Protein AF-A0A952S4X6-F1 (afdb_monomer_lite)

Structure (mmCIF, N/CA/C/O backbone):
data_AF-A0A952S4X6-F1
#
_entry.id   AF-A0A952S4X6-F1
#
loop_
_atom_site.group_PDB
_atom_site.id
_atom_site.type_symbol
_atom_site.label_atom_id
_atom_site.label_alt_id
_atom_site.label_comp_id
_atom_site.label_asym_id
_atom_site.label_entity_id
_atom_site.label_seq_id
_atom_site.pdbx_PDB_ins_code
_atom_site.Cartn_x
_atom_site.Cartn_y
_atom_site.Cartn_z
_atom_site.occupancy
_atom_site.B_iso_or_equiv
_atom_site.auth_seq_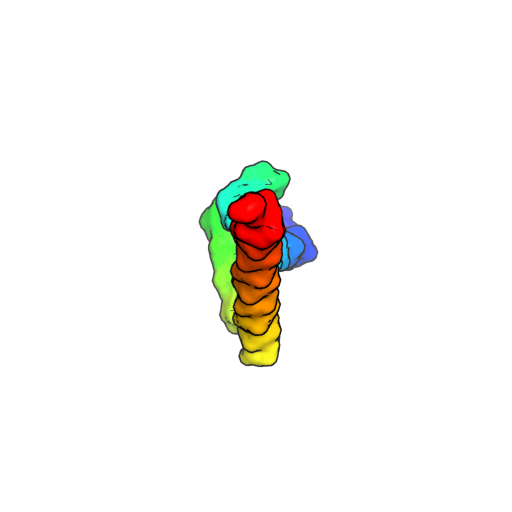id
_atom_site.auth_comp_id
_atom_site.auth_asym_id
_atom_site.auth_atom_id
_atom_site.pdbx_PDB_model_num
ATOM 1 N N . MET A 1 1 ? -22.585 13.012 9.494 1.0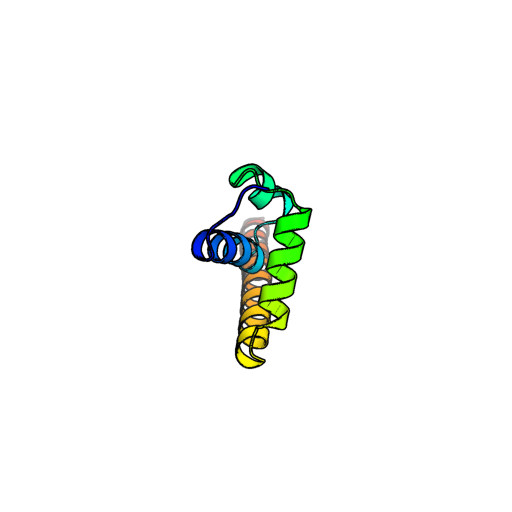0 56.03 1 MET A N 1
ATOM 2 C CA . MET A 1 1 ? -21.339 12.242 9.273 1.00 56.03 1 MET A CA 1
ATOM 3 C C . MET A 1 1 ? -21.730 10.890 8.692 1.00 56.03 1 MET A C 1
ATOM 5 O O . MET A 1 1 ? -22.440 10.157 9.369 1.00 56.03 1 MET A O 1
ATOM 9 N N . LYS A 1 2 ? -21.381 10.591 7.431 1.00 67.62 2 LYS A N 1
ATOM 10 C CA . LYS A 1 2 ? -21.663 9.267 6.847 1.00 67.62 2 LYS A CA 1
ATOM 11 C C . LYS A 1 2 ? -20.881 8.220 7.646 1.00 67.62 2 LYS A C 1
ATOM 13 O O . LYS A 1 2 ? -19.670 8.365 7.806 1.00 67.62 2 LYS A O 1
ATOM 18 N N . LYS A 1 3 ? -21.576 7.224 8.197 1.00 78.31 3 LYS A N 1
ATOM 19 C CA . LYS A 1 3 ? -20.939 6.075 8.842 1.00 78.31 3 LYS A CA 1
ATOM 20 C C . LYS A 1 3 ? -20.662 5.046 7.754 1.00 78.31 3 LYS A C 1
ATOM 22 O O . LYS A 1 3 ? -21.597 4.572 7.123 1.00 78.31 3 LYS A O 1
ATOM 27 N N . TYR A 1 4 ? -19.387 4.761 7.532 1.00 87.81 4 TYR A N 1
ATOM 28 C CA . TYR A 1 4 ? -18.960 3.615 6.739 1.00 87.81 4 TYR A CA 1
ATOM 29 C C . TYR A 1 4 ? -18.812 2.421 7.675 1.00 87.81 4 TYR A C 1
ATOM 31 O O . TYR A 1 4 ? -18.334 2.598 8.804 1.00 87.81 4 TYR A O 1
ATOM 39 N N . ASP A 1 5 ? -19.223 1.242 7.223 1.00 92.38 5 ASP A N 1
ATOM 40 C CA . ASP A 1 5 ? -18.960 0.003 7.944 1.00 92.38 5 ASP A CA 1
ATOM 41 C C . ASP A 1 5 ? -17.455 -0.336 7.936 1.00 92.38 5 ASP A C 1
ATOM 43 O O . ASP A 1 5 ? -16.639 0.284 7.243 1.00 92.38 5 ASP A O 1
ATOM 47 N N . GLU A 1 6 ? -17.065 -1.279 8.789 1.00 91.06 6 GLU A N 1
ATOM 48 C CA . GLU A 1 6 ? -15.659 -1.659 8.951 1.00 91.06 6 GLU A CA 1
ATOM 49 C C . GLU A 1 6 ? -15.102 -2.426 7.747 1.00 91.06 6 GLU A C 1
ATOM 51 O O . GLU A 1 6 ? -13.904 -2.338 7.469 1.00 91.06 6 GLU A O 1
ATOM 56 N N . GLU A 1 7 ? -15.947 -3.151 7.015 1.00 91.88 7 GLU A N 1
ATOM 57 C CA . GLU A 1 7 ? -15.534 -3.906 5.833 1.00 91.88 7 GLU A CA 1
ATOM 58 C C . GLU A 1 7 ? -15.146 -2.957 4.696 1.00 91.88 7 GLU A C 1
ATOM 60 O O . GLU A 1 7 ? -14.043 -3.052 4.155 1.00 91.88 7 GLU A O 1
ATOM 65 N N . PHE A 1 8 ? -15.972 -1.945 4.447 1.00 95.12 8 PHE A N 1
ATOM 66 C CA . PHE A 1 8 ? -15.728 -0.877 3.494 1.00 95.12 8 PHE A CA 1
ATOM 67 C C . PHE A 1 8 ? -14.430 -0.124 3.801 1.00 95.12 8 PHE A C 1
ATOM 69 O O . PHE A 1 8 ? -13.594 0.087 2.918 1.00 95.12 8 PHE A O 1
ATOM 76 N N . LYS A 1 9 ? -14.209 0.260 5.067 1.00 94.44 9 LYS A N 1
ATOM 77 C CA . LYS A 1 9 ? -12.955 0.923 5.472 1.00 94.44 9 LYS A CA 1
ATOM 78 C C . LYS A 1 9 ? -11.751 0.021 5.225 1.00 94.44 9 LYS A C 1
ATOM 80 O O . LYS A 1 9 ? -10.715 0.492 4.749 1.00 94.44 9 LYS A O 1
ATOM 85 N N . ARG A 1 10 ? -11.873 -1.270 5.549 1.00 93.88 10 ARG A N 1
ATOM 86 C CA . ARG A 1 10 ? -10.803 -2.254 5.366 1.00 93.88 10 ARG A CA 1
ATOM 87 C C . ARG A 1 10 ? -10.467 -2.430 3.891 1.00 93.88 10 ARG A C 1
ATOM 89 O O . ARG A 1 10 ? -9.284 -2.452 3.555 1.00 93.88 10 ARG A O 1
ATOM 96 N N . GLU A 1 11 ? -11.466 -2.513 3.021 1.00 95.56 11 GLU A N 1
ATOM 97 C CA . GLU A 1 11 ? -11.261 -2.636 1.579 1.00 95.56 11 GLU A CA 1
ATOM 98 C C . GLU A 1 11 ? -10.607 -1.379 0.989 1.00 95.56 11 GLU A C 1
ATOM 100 O O . GLU A 1 11 ? -9.607 -1.478 0.272 1.00 95.56 11 GLU A O 1
ATOM 105 N N . ALA A 1 12 ? -11.090 -0.191 1.365 1.00 96.88 12 ALA A N 1
ATOM 106 C CA . ALA A 1 12 ? -10.511 1.079 0.933 1.00 96.88 12 ALA A CA 1
ATOM 107 C C . ALA A 1 12 ? -9.026 1.194 1.321 1.00 96.88 12 ALA A C 1
ATOM 109 O O . ALA A 1 12 ? -8.180 1.568 0.506 1.00 96.88 12 ALA A O 1
ATOM 110 N N . VAL A 1 13 ? -8.676 0.824 2.557 1.00 96.06 13 VAL A N 1
ATOM 111 C CA . VAL A 1 13 ? -7.281 0.833 3.023 1.00 96.06 13 VAL A CA 1
ATOM 112 C C . VAL A 1 13 ? -6.448 -0.256 2.343 1.00 96.06 13 VAL A C 1
ATOM 114 O O . VAL A 1 13 ? -5.291 -0.005 1.999 1.00 96.06 13 VAL A O 1
ATOM 117 N N . ARG A 1 14 ? -7.016 -1.445 2.103 1.00 94.56 14 ARG A N 1
ATOM 118 C CA . ARG A 1 14 ? -6.342 -2.543 1.397 1.00 94.56 14 ARG A CA 1
ATOM 119 C C . ARG A 1 14 ? -5.902 -2.115 -0.001 1.00 94.56 14 ARG A C 1
ATOM 121 O O . ARG A 1 14 ? -4.726 -2.263 -0.321 1.00 94.56 14 ARG A O 1
ATOM 128 N N . LYS A 1 15 ? -6.806 -1.514 -0.777 1.00 95.50 15 LYS A N 1
ATOM 129 C CA . LYS A 1 15 ? -6.533 -0.939 -2.105 1.00 95.50 15 LYS A CA 1
ATOM 130 C C . LYS A 1 15 ? -5.329 0.012 -2.088 1.00 95.50 15 LYS A C 1
ATOM 132 O O . LYS A 1 15 ? -4.427 -0.082 -2.923 1.00 95.50 15 LYS A O 1
ATOM 137 N N . ILE A 1 16 ? -5.261 0.878 -1.074 1.00 95.94 16 ILE A N 1
ATOM 138 C CA . ILE A 1 16 ? -4.155 1.830 -0.899 1.00 95.94 16 ILE A CA 1
ATOM 139 C C . ILE A 1 16 ? -2.835 1.118 -0.555 1.00 95.94 16 ILE A C 1
ATOM 141 O O . ILE A 1 16 ? -1.777 1.481 -1.068 1.00 95.94 16 ILE A O 1
ATOM 145 N N . ILE A 1 17 ? -2.864 0.107 0.316 1.00 93.19 17 ILE A N 1
ATOM 146 C CA . ILE A 1 17 ? -1.674 -0.673 0.704 1.00 93.19 17 ILE A CA 1
ATOM 147 C C . ILE A 1 17 ? -1.146 -1.519 -0.470 1.00 93.19 17 ILE A C 1
ATOM 149 O O . ILE A 1 17 ? 0.068 -1.686 -0.637 1.00 93.19 17 ILE A O 1
ATOM 153 N N . GLU A 1 18 ? -2.046 -2.028 -1.310 1.00 90.62 18 GLU A N 1
ATOM 154 C CA . GLU A 1 18 ? -1.719 -2.814 -2.504 1.00 90.62 18 GLU A CA 1
ATOM 155 C C . GLU A 1 18 ? -1.156 -1.962 -3.654 1.00 90.62 18 GLU A C 1
ATOM 157 O O . GLU A 1 18 ? -0.541 -2.513 -4.566 1.00 90.62 18 GLU A O 1
ATOM 162 N N . GLY A 1 19 ? -1.236 -0.631 -3.560 1.00 90.12 19 GLY A N 1
ATOM 163 C CA . GLY A 1 19 ? -0.501 0.293 -4.427 1.00 90.12 19 GLY A CA 1
ATOM 164 C C . GLY A 1 19 ? -1.351 1.342 -5.139 1.00 90.12 19 GLY A C 1
ATOM 165 O O . GLY A 1 19 ? -0.786 2.174 -5.846 1.00 90.12 19 GLY A O 1
ATOM 166 N N . GLN A 1 20 ? -2.676 1.356 -4.959 1.00 95.00 20 GLN A N 1
ATOM 167 C CA . GLN A 1 20 ? -3.496 2.443 -5.495 1.00 95.00 20 GLN A CA 1
ATOM 168 C C . GLN A 1 20 ? -3.233 3.751 -4.734 1.00 95.00 20 GLN A C 1
ATOM 170 O O . GLN A 1 20 ? -3.021 3.773 -3.520 1.00 95.00 20 GLN A O 1
ATOM 175 N N . THR A 1 21 ? -3.259 4.877 -5.449 1.00 96.50 21 THR A N 1
ATOM 176 C CA . THR A 1 21 ? -3.088 6.191 -4.817 1.00 96.50 21 THR A CA 1
ATOM 177 C C . THR A 1 21 ? -4.336 6.567 -4.022 1.00 96.50 21 THR A C 1
ATOM 179 O O . THR A 1 21 ? -5.458 6.259 -4.426 1.00 96.50 21 THR A O 1
ATOM 182 N N . VAL A 1 22 ? -4.158 7.293 -2.913 1.00 97.00 22 VAL A N 1
ATOM 183 C CA . VAL A 1 22 ? -5.282 7.781 -2.091 1.00 97.00 22 VAL A CA 1
ATOM 184 C C . VAL A 1 22 ? -6.258 8.609 -2.930 1.00 97.00 22 VAL A C 1
ATOM 186 O O . VAL A 1 22 ? -7.466 8.430 -2.819 1.00 97.00 22 VAL A O 1
ATOM 189 N N . ARG A 1 23 ? -5.738 9.432 -3.847 1.00 97.75 23 ARG A N 1
ATOM 190 C CA . ARG A 1 23 ? -6.528 10.208 -4.810 1.00 97.75 23 ARG A CA 1
ATOM 191 C C . ARG A 1 23 ? -7.386 9.338 -5.730 1.00 97.75 23 ARG A C 1
ATOM 193 O O . ARG A 1 23 ? -8.535 9.681 -5.991 1.00 97.75 23 ARG A O 1
ATOM 200 N N . SER A 1 24 ? -6.841 8.229 -6.235 1.00 97.69 24 SER A N 1
ATOM 201 C CA . SER A 1 24 ? -7.595 7.290 -7.076 1.00 97.69 24 SER A CA 1
ATOM 202 C C . SER A 1 24 ? -8.736 6.656 -6.290 1.00 97.69 24 SER A C 1
ATOM 204 O O . SER A 1 24 ? -9.877 6.687 -6.736 1.00 97.69 24 SER A O 1
ATOM 206 N N . VAL A 1 25 ? -8.437 6.147 -5.093 1.00 97.69 25 VAL A N 1
ATOM 207 C CA . VAL A 1 25 ? -9.422 5.481 -4.228 1.00 97.69 25 VAL A CA 1
ATOM 208 C C . VAL A 1 25 ? -10.498 6.462 -3.747 1.00 97.69 25 VAL A C 1
ATOM 210 O O . VAL A 1 25 ? -11.672 6.116 -3.701 1.00 97.69 25 VAL A O 1
ATOM 213 N N . SER A 1 26 ? -10.124 7.711 -3.460 1.00 97.06 26 SER A N 1
ATOM 214 C CA . SER A 1 26 ? -11.049 8.804 -3.129 1.00 97.06 26 SER A CA 1
ATOM 215 C C . SER A 1 26 ? -12.078 9.041 -4.234 1.00 97.06 26 SER A C 1
ATOM 217 O O . SER A 1 26 ? -13.280 9.075 -3.969 1.00 97.06 26 SER A O 1
ATOM 219 N N . ARG A 1 27 ? -11.617 9.132 -5.488 1.00 97.25 27 ARG A N 1
ATOM 220 C CA . ARG A 1 27 ? -12.490 9.302 -6.659 1.00 97.25 27 ARG A CA 1
ATOM 221 C C . ARG A 1 27 ? -13.375 8.084 -6.909 1.00 97.25 27 ARG A C 1
ATOM 223 O O . ARG A 1 27 ? -14.540 8.262 -7.236 1.00 97.25 27 ARG A O 1
ATOM 230 N N . GLU A 1 28 ? -12.823 6.881 -6.761 1.00 95.88 28 GLU A N 1
ATOM 231 C CA . GLU A 1 28 ? -13.535 5.613 -6.971 1.00 95.88 28 GLU A CA 1
ATOM 232 C C . GLU A 1 28 ? -14.660 5.416 -5.945 1.00 95.88 28 GLU A C 1
ATOM 234 O O . GLU A 1 28 ? -15.774 5.057 -6.311 1.00 95.88 28 GLU A O 1
ATOM 239 N N . LEU A 1 29 ? -14.384 5.685 -4.666 1.00 94.44 29 LEU A N 1
ATOM 240 C CA . LEU A 1 29 ? -15.297 5.382 -3.560 1.00 94.44 29 LEU A CA 1
ATOM 241 C C . LEU A 1 29 ? -16.133 6.585 -3.089 1.00 94.44 29 LEU A C 1
ATOM 243 O O . LEU A 1 29 ? -16.997 6.433 -2.226 1.00 94.44 29 LEU A O 1
ATOM 247 N N . GLY A 1 30 ? -15.868 7.792 -3.599 1.00 94.69 30 GLY A N 1
ATOM 248 C CA . GLY A 1 30 ? -16.533 9.022 -3.153 1.00 94.69 30 GLY A CA 1
ATOM 249 C C . GLY A 1 30 ? -16.219 9.398 -1.697 1.00 94.69 30 GLY A C 1
ATOM 250 O O . GLY A 1 30 ? -17.033 10.037 -1.024 1.00 94.69 30 GLY A O 1
ATOM 251 N N . VAL A 1 31 ? -15.052 8.985 -1.197 1.00 95.38 31 VAL A N 1
ATOM 252 C CA . VAL A 1 31 ? -14.581 9.226 0.176 1.00 95.38 31 VAL A CA 1
ATOM 253 C C . VAL A 1 31 ? -13.492 10.287 0.153 1.00 95.38 31 VAL A C 1
ATOM 255 O O . VAL A 1 31 ? -12.587 10.226 -0.669 1.00 95.38 31 VAL A O 1
ATOM 258 N N . SER A 1 32 ? -13.526 11.236 1.089 1.00 96.00 32 SER A N 1
ATOM 259 C CA . SER A 1 32 ? -12.468 12.249 1.180 1.00 96.00 32 SER A CA 1
ATOM 260 C C . SER A 1 32 ? -11.080 11.631 1.419 1.00 96.00 32 SER A C 1
ATOM 262 O O . SER A 1 32 ? -10.923 10.704 2.217 1.00 96.00 32 SER A O 1
ATOM 264 N N . GLU A 1 33 ? -10.048 12.200 0.790 1.00 97.38 33 GLU A N 1
ATOM 265 C CA . GLU A 1 33 ? -8.658 11.748 0.969 1.00 97.38 33 GLU A CA 1
ATOM 266 C C . GLU A 1 33 ? -8.226 11.796 2.443 1.00 97.38 33 GLU A C 1
ATOM 268 O O . GLU A 1 33 ? -7.584 10.867 2.931 1.00 97.38 33 GLU A O 1
ATOM 273 N N . ASN A 1 34 ? -8.663 12.816 3.192 1.00 97.06 34 ASN A N 1
ATOM 274 C CA . ASN A 1 34 ? -8.384 12.947 4.625 1.00 97.06 34 ASN A CA 1
ATOM 275 C C . ASN A 1 34 ? -8.899 11.750 5.441 1.00 97.06 34 ASN A C 1
ATOM 277 O O . ASN A 1 34 ? -8.193 11.252 6.318 1.00 97.06 34 ASN A O 1
ATOM 281 N N . GLN A 1 35 ? -10.106 11.255 5.147 1.00 95.88 35 GLN A N 1
ATOM 282 C CA . GLN A 1 35 ? -10.658 10.077 5.825 1.00 95.88 35 GLN A CA 1
ATOM 283 C C . GLN A 1 35 ? -9.882 8.808 5.470 1.00 95.88 35 GLN A C 1
ATOM 285 O O . GLN A 1 35 ? -9.575 8.015 6.357 1.00 95.88 35 GLN A O 1
ATOM 290 N N . LEU A 1 36 ? -9.505 8.643 4.201 1.00 97.25 36 LEU A N 1
ATOM 291 C CA . LEU A 1 36 ? -8.694 7.510 3.755 1.00 97.25 36 LEU A CA 1
ATOM 292 C C . LEU A 1 36 ? -7.310 7.503 4.419 1.00 97.25 36 LEU A C 1
ATOM 294 O O . LEU A 1 36 ? -6.840 6.452 4.858 1.00 97.25 36 LEU A O 1
ATOM 298 N N . HIS A 1 37 ? -6.673 8.671 4.551 1.00 97.19 37 HIS A N 1
ATOM 299 C CA . HIS A 1 37 ? -5.419 8.816 5.288 1.00 97.19 37 HIS A CA 1
ATOM 300 C C . HIS A 1 37 ? -5.576 8.446 6.765 1.00 97.19 37 HIS A C 1
ATOM 302 O O . HIS A 1 37 ? -4.738 7.713 7.295 1.00 97.19 37 HIS A O 1
ATOM 308 N N . ALA A 1 38 ? -6.655 8.896 7.414 1.00 96.75 38 ALA A N 1
ATOM 309 C CA . ALA A 1 38 ? -6.941 8.555 8.804 1.00 96.75 38 ALA A CA 1
ATOM 310 C C . ALA A 1 38 ? -7.132 7.040 8.991 1.00 96.75 38 ALA A C 1
ATOM 312 O O . ALA A 1 38 ? -6.487 6.445 9.852 1.00 96.75 38 ALA A O 1
ATOM 313 N N . TRP A 1 39 ? -7.939 6.388 8.148 1.00 96.44 39 TRP A N 1
ATOM 314 C CA . TRP A 1 39 ? -8.162 4.939 8.232 1.00 96.44 39 TRP A CA 1
ATOM 315 C C . TRP A 1 39 ? -6.892 4.140 7.959 1.00 96.44 39 TRP A C 1
ATOM 317 O O . TRP A 1 39 ? -6.603 3.173 8.664 1.00 96.44 39 TRP A O 1
ATOM 327 N N . LYS A 1 40 ? -6.091 4.565 6.974 1.00 95.44 40 LYS A N 1
ATOM 328 C CA . LYS A 1 40 ? -4.794 3.947 6.690 1.00 95.44 40 LYS A CA 1
ATOM 329 C C . LYS A 1 40 ? -3.869 4.035 7.901 1.00 95.44 40 LYS A C 1
ATOM 331 O O . LYS A 1 40 ? -3.253 3.034 8.255 1.00 95.44 40 L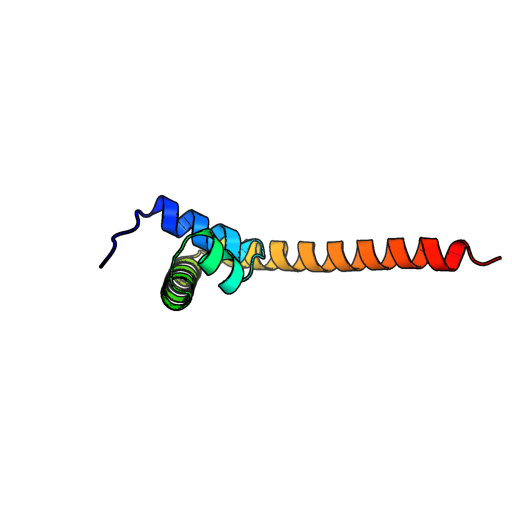YS A O 1
AT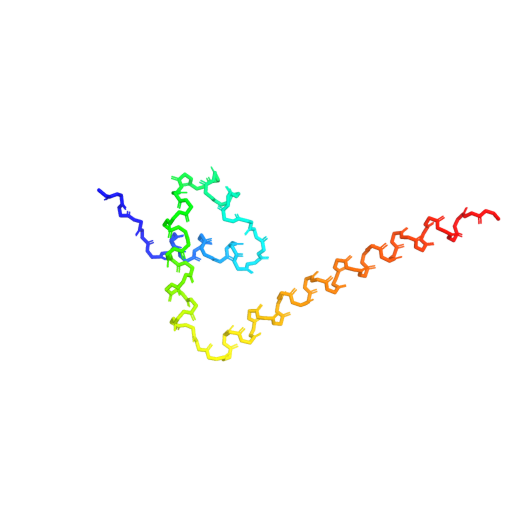OM 336 N N . LYS A 1 41 ? -3.779 5.210 8.531 1.00 95.25 41 LYS A N 1
ATOM 337 C CA . LYS A 1 41 ? -2.956 5.420 9.727 1.00 95.25 41 LYS A CA 1
ATOM 338 C C . LYS A 1 41 ? -3.389 4.483 10.857 1.00 95.25 41 LYS A C 1
ATOM 340 O O . LYS A 1 41 ? -2.564 3.708 11.328 1.00 95.25 41 LYS A O 1
ATOM 345 N N . MET A 1 42 ? -4.683 4.460 11.182 1.00 93.94 42 MET A N 1
ATOM 346 C CA . MET A 1 42 ? -5.229 3.585 12.227 1.00 93.94 42 MET A CA 1
ATOM 347 C C . MET A 1 42 ? -4.949 2.099 11.953 1.00 93.94 42 MET A C 1
ATOM 349 O O . MET A 1 42 ? -4.580 1.361 12.862 1.00 93.94 42 MET A O 1
ATOM 353 N N . ARG A 1 43 ? -5.068 1.642 10.697 1.00 93.50 43 ARG A N 1
ATOM 354 C CA . ARG A 1 43 ? -4.783 0.244 10.328 1.00 93.50 43 ARG A CA 1
ATOM 355 C C . ARG A 1 43 ? -3.308 -0.122 10.483 1.00 93.50 43 ARG A C 1
ATOM 357 O O . ARG A 1 43 ? -3.017 -1.258 10.852 1.00 93.50 43 ARG A O 1
ATOM 364 N N . LEU A 1 44 ? -2.401 0.796 10.149 1.00 90.56 44 LEU A N 1
ATOM 365 C CA . LEU A 1 44 ? -0.957 0.578 10.270 1.00 90.56 44 LEU A CA 1
ATOM 366 C C . LEU A 1 44 ? -0.494 0.616 11.730 1.00 90.56 44 LEU A C 1
ATOM 368 O O . LEU A 1 44 ? 0.394 -0.148 12.098 1.00 90.56 44 LEU A O 1
ATOM 372 N N . GLU A 1 45 ? -1.104 1.464 12.558 1.00 92.81 45 GLU A N 1
ATOM 373 C CA . GLU A 1 45 ? -0.847 1.512 14.003 1.00 92.81 45 GLU A CA 1
ATOM 374 C C . GLU A 1 45 ? -1.354 0.248 14.707 1.00 92.81 45 GLU A C 1
ATOM 376 O O . GLU A 1 45 ? -0.662 -0.293 15.562 1.00 92.81 45 GLU A O 1
ATOM 381 N N . ALA A 1 46 ? -2.513 -0.269 14.293 1.00 92.19 46 ALA A N 1
ATOM 382 C CA . ALA A 1 46 ? -3.070 -1.524 14.798 1.00 92.19 46 ALA A CA 1
ATOM 383 C C . ALA A 1 46 ? -2.413 -2.787 14.204 1.00 92.19 46 ALA A C 1
ATOM 385 O O . ALA A 1 46 ? -2.792 -3.898 14.574 1.00 92.19 46 ALA A O 1
ATOM 386 N N . ALA A 1 47 ? -1.481 -2.648 13.253 1.00 90.88 47 ALA A N 1
ATOM 387 C CA . ALA A 1 47 ? -0.846 -3.790 12.607 1.00 90.88 47 ALA A CA 1
ATOM 388 C C . ALA A 1 47 ? 0.223 -4.428 13.502 1.00 90.88 47 ALA A C 1
ATOM 390 O O . ALA A 1 47 ? 1.024 -3.728 14.128 1.00 90.88 47 ALA A O 1
ATOM 391 N N . THR A 1 48 ? 0.287 -5.760 13.492 1.00 94.12 48 THR A N 1
ATOM 392 C CA . THR A 1 48 ? 1.401 -6.485 14.125 1.00 94.12 48 THR A CA 1
ATOM 393 C C . THR A 1 48 ? 2.702 -6.251 13.354 1.00 94.12 48 THR A C 1
ATOM 395 O O . THR A 1 48 ? 2.682 -5.861 12.183 1.00 94.12 48 THR A O 1
ATOM 398 N N . ASP A 1 49 ? 3.852 -6.506 13.974 1.00 92.69 49 ASP A N 1
ATOM 399 C CA . ASP A 1 49 ? 5.138 -6.312 13.294 1.00 92.69 49 ASP A CA 1
ATOM 400 C C . ASP A 1 49 ? 5.293 -7.244 12.084 1.00 92.69 49 ASP A C 1
ATOM 402 O O . ASP A 1 49 ? 5.687 -6.789 11.011 1.00 92.69 49 ASP A O 1
ATOM 406 N N . SER A 1 50 ? 4.820 -8.491 12.183 1.00 93.44 50 SER A N 1
ATOM 407 C CA . SER A 1 50 ? 4.771 -9.417 11.043 1.00 93.44 50 SER A CA 1
ATOM 408 C C . SER A 1 50 ? 3.902 -8.897 9.891 1.00 93.44 50 SER A C 1
ATOM 410 O O . SER A 1 50 ? 4.249 -9.066 8.723 1.00 93.44 50 SER A O 1
ATOM 412 N N . GLU A 1 51 ? 2.777 -8.236 10.185 1.00 91.00 51 GLU A N 1
ATOM 413 C CA . GLU A 1 51 ? 1.945 -7.605 9.153 1.00 91.00 51 GLU A CA 1
ATOM 414 C C . GLU A 1 51 ? 2.644 -6.409 8.500 1.00 91.00 51 GLU A C 1
ATOM 416 O O . GLU A 1 51 ? 2.555 -6.237 7.282 1.00 91.00 51 GLU A O 1
ATOM 421 N N . LYS A 1 52 ? 3.345 -5.581 9.283 1.00 90.75 52 LYS A N 1
ATOM 422 C CA . LYS A 1 52 ? 4.117 -4.447 8.753 1.00 90.75 52 LYS A CA 1
ATOM 423 C C . LYS A 1 52 ? 5.221 -4.933 7.824 1.00 90.75 52 LYS A C 1
ATOM 425 O O . LYS A 1 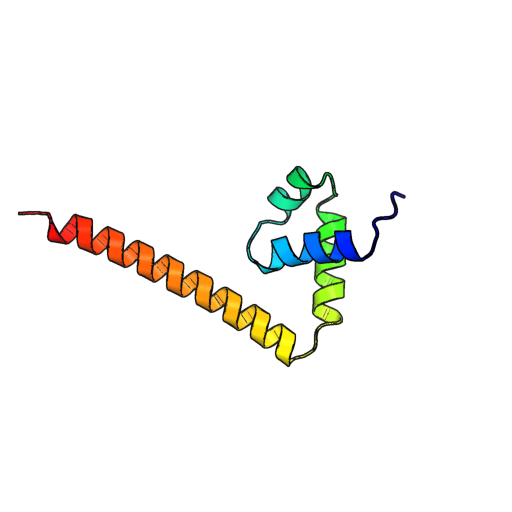52 ? 5.397 -4.360 6.748 1.00 90.75 52 LYS A O 1
ATOM 430 N N . ASP A 1 53 ? 5.920 -5.995 8.203 1.00 93.06 53 ASP A N 1
ATOM 431 C CA . ASP A 1 53 ? 6.952 -6.599 7.367 1.00 93.06 53 ASP A CA 1
ATOM 432 C C . ASP A 1 53 ? 6.348 -7.190 6.096 1.00 93.06 53 ASP A C 1
ATOM 434 O O . ASP A 1 53 ? 6.820 -6.891 5.002 1.00 93.06 53 ASP A O 1
ATOM 438 N N . LEU A 1 54 ? 5.217 -7.896 6.190 1.00 93.12 54 LEU A N 1
ATOM 439 C CA . LEU A 1 54 ? 4.500 -8.380 5.010 1.00 93.12 54 LEU A CA 1
ATOM 440 C C . LEU A 1 54 ? 4.105 -7.240 4.054 1.00 93.12 54 LEU A C 1
ATOM 442 O O . LEU A 1 54 ? 4.210 -7.390 2.836 1.00 93.12 54 LEU A O 1
ATOM 446 N N . ILE A 1 55 ? 3.654 -6.097 4.580 1.00 90.81 55 ILE A N 1
ATOM 447 C CA . ILE A 1 55 ? 3.325 -4.912 3.775 1.00 90.81 55 ILE A CA 1
ATOM 448 C C . ILE A 1 55 ? 4.572 -4.371 3.063 1.00 90.81 55 ILE A C 1
ATOM 450 O O . ILE A 1 55 ? 4.497 -4.066 1.869 1.00 90.81 55 ILE A O 1
ATOM 454 N N . LYS A 1 56 ? 5.710 -4.273 3.763 1.00 92.50 56 LYS A N 1
ATOM 455 C CA . LYS A 1 56 ? 6.987 -3.828 3.183 1.00 92.50 56 LYS A CA 1
ATOM 456 C C . LYS A 1 56 ? 7.466 -4.781 2.088 1.00 92.50 56 LYS A C 1
ATOM 458 O O . LYS A 1 56 ? 7.688 -4.330 0.969 1.00 92.50 56 LYS A O 1
ATOM 463 N N . LEU A 1 57 ? 7.514 -6.085 2.367 1.00 94.81 57 LEU A N 1
ATOM 464 C CA . LEU A 1 57 ? 7.946 -7.104 1.406 1.00 94.81 57 LEU A CA 1
ATOM 465 C C . LEU A 1 57 ? 7.058 -7.108 0.157 1.00 94.81 57 LEU A C 1
ATOM 467 O O . LEU A 1 57 ? 7.548 -7.188 -0.966 1.00 94.81 57 LEU A O 1
ATOM 471 N N . LYS A 1 58 ? 5.735 -6.971 0.320 1.00 91.94 58 LYS A N 1
ATOM 472 C CA . LYS A 1 58 ? 4.816 -6.862 -0.824 1.00 91.94 58 LYS A CA 1
ATOM 473 C C . LYS A 1 58 ? 5.075 -5.617 -1.666 1.00 91.94 58 LYS A C 1
ATOM 475 O O . LYS A 1 58 ? 4.842 -5.664 -2.871 1.00 91.94 58 LYS A O 1
ATOM 480 N N . LYS A 1 59 ? 5.489 -4.506 -1.054 1.00 92.62 59 LYS A N 1
ATOM 481 C CA . LYS A 1 59 ? 5.841 -3.281 -1.777 1.00 92.62 59 LYS A CA 1
ATOM 482 C C . LYS A 1 59 ? 7.127 -3.485 -2.581 1.00 92.62 59 LYS A C 1
ATOM 484 O O . LYS A 1 59 ? 7.100 -3.265 -3.786 1.00 92.62 59 LYS A O 1
ATOM 489 N N . GLU A 1 60 ? 8.179 -3.979 -1.941 1.00 95.19 60 GLU A N 1
ATOM 490 C CA . GLU A 1 60 ? 9.468 -4.257 -2.584 1.00 95.19 60 GLU A CA 1
ATOM 491 C C . GLU A 1 60 ? 9.314 -5.252 -3.742 1.00 95.19 60 GLU A C 1
ATOM 493 O O . GLU A 1 60 ? 9.783 -5.012 -4.851 1.00 95.19 60 GLU A O 1
ATOM 498 N N . LEU A 1 61 ? 8.525 -6.315 -3.548 1.00 95.56 61 LEU A N 1
ATOM 499 C CA . LEU A 1 61 ? 8.225 -7.278 -4.605 1.00 95.56 61 LEU A CA 1
ATOM 500 C C . LEU A 1 61 ? 7.550 -6.630 -5.825 1.00 95.56 61 LEU A C 1
ATOM 502 O O . LEU A 1 61 ? 7.790 -7.059 -6.953 1.00 95.56 61 LEU A O 1
ATOM 506 N N . ARG A 1 62 ? 6.681 -5.628 -5.630 1.00 93.31 62 ARG A N 1
ATOM 507 C CA . ARG A 1 62 ? 6.057 -4.901 -6.750 1.00 93.31 62 ARG A CA 1
ATOM 508 C C . ARG A 1 62 ? 7.069 -4.028 -7.486 1.00 93.31 62 ARG A C 1
ATOM 510 O O . ARG A 1 62 ? 7.026 -3.994 -8.712 1.00 93.31 62 ARG A O 1
ATOM 517 N N . GLU A 1 63 ? 7.949 -3.351 -6.756 1.00 94.19 63 GLU A N 1
ATOM 518 C CA . GLU A 1 63 ? 8.996 -2.492 -7.323 1.00 94.19 63 GLU A CA 1
ATOM 519 C C . GLU A 1 63 ? 9.975 -3.323 -8.162 1.00 94.19 63 GLU A C 1
ATOM 521 O O . GLU A 1 63 ? 10.111 -3.077 -9.358 1.00 94.19 63 GLU A O 1
ATOM 526 N N . VAL A 1 64 ? 10.508 -4.412 -7.601 1.00 97.31 64 VAL A N 1
ATOM 527 C CA . VAL A 1 64 ? 11.418 -5.329 -8.310 1.00 97.31 64 VAL A CA 1
ATOM 528 C C . VAL A 1 64 ? 10.756 -5.954 -9.540 1.00 97.31 64 VAL A C 1
ATOM 530 O O . VAL A 1 64 ? 11.378 -6.076 -10.596 1.00 97.31 64 VAL A O 1
ATOM 533 N N . LYS A 1 65 ? 9.475 -6.339 -9.451 1.00 96.00 65 LYS A N 1
ATOM 534 C CA . LYS A 1 65 ? 8.737 -6.847 -10.619 1.00 96.00 65 LYS A CA 1
ATOM 535 C C . LYS A 1 65 ? 8.595 -5.789 -11.708 1.00 96.00 65 LYS A C 1
ATOM 537 O O . LYS A 1 65 ? 8.765 -6.116 -12.878 1.00 96.00 65 LYS A O 1
ATOM 542 N N . MET A 1 66 ? 8.296 -4.544 -11.344 1.00 95.25 66 MET A N 1
ATOM 543 C CA . MET A 1 66 ? 8.201 -3.446 -12.306 1.00 95.25 66 MET A CA 1
ATOM 544 C C . MET A 1 66 ? 9.546 -3.203 -13.000 1.00 95.25 66 MET A C 1
ATOM 546 O O . MET A 1 66 ? 9.590 -3.125 -14.225 1.00 95.25 66 MET A O 1
ATOM 550 N N . GLU A 1 67 ? 10.640 -3.139 -12.241 1.00 96.25 67 GLU A N 1
ATOM 551 C CA . GLU A 1 67 ? 11.994 -2.987 -12.786 1.00 96.25 67 GLU A CA 1
ATOM 552 C C . GLU A 1 67 ? 12.349 -4.133 -13.735 1.00 96.25 67 GLU A C 1
ATOM 554 O O . GLU A 1 67 ? 12.813 -3.896 -14.850 1.00 96.25 67 GLU A O 1
ATOM 559 N N . ASN A 1 68 ? 12.055 -5.375 -13.345 1.00 97.62 68 ASN A N 1
ATOM 560 C CA . ASN A 1 68 ? 12.288 -6.546 -14.183 1.00 97.62 68 ASN A CA 1
ATOM 561 C C . ASN A 1 68 ? 11.525 -6.466 -15.516 1.00 97.62 68 ASN A C 1
ATOM 563 O O . ASN A 1 68 ? 12.089 -6.755 -16.571 1.00 97.62 68 ASN A O 1
ATOM 567 N N . GLU A 1 69 ? 10.265 -6.029 -15.490 1.00 96.81 69 GLU A N 1
ATOM 568 C CA . GLU A 1 69 ? 9.462 -5.850 -16.701 1.00 96.81 69 GLU A CA 1
ATOM 569 C C . GLU A 1 69 ? 9.983 -4.713 -17.591 1.00 96.81 69 GLU A C 1
ATOM 571 O O . GLU A 1 69 ? 9.986 -4.842 -18.817 1.00 96.81 69 GLU A O 1
ATOM 576 N N . ILE A 1 70 ? 10.473 -3.617 -17.003 1.00 96.00 70 ILE A N 1
ATOM 577 C CA . ILE A 1 70 ? 11.129 -2.535 -17.751 1.00 96.00 70 ILE A CA 1
ATOM 578 C C . ILE A 1 70 ? 12.398 -3.058 -18.434 1.00 96.00 70 ILE A C 1
ATOM 580 O O . ILE A 1 70 ? 12.583 -2.834 -19.631 1.00 96.00 70 ILE A O 1
ATOM 584 N N . LEU A 1 71 ? 13.238 -3.806 -17.713 1.00 95.50 71 LEU A N 1
ATOM 585 C CA . LEU A 1 71 ? 14.476 -4.373 -18.250 1.00 95.50 71 LEU A CA 1
ATOM 586 C C . LEU A 1 71 ? 14.211 -5.385 -19.369 1.00 95.50 71 LEU A C 1
ATOM 588 O O . LEU A 1 71 ? 14.879 -5.340 -20.400 1.00 95.50 71 LEU A O 1
ATOM 592 N N . LYS A 1 72 ? 13.202 -6.252 -19.224 1.00 95.19 72 LYS A N 1
ATOM 593 C CA . LYS A 1 72 ? 12.778 -7.168 -20.296 1.00 95.19 72 LYS A CA 1
ATOM 594 C C . LYS A 1 72 ? 12.350 -6.414 -21.551 1.00 95.19 72 LYS A C 1
ATOM 596 O O . LYS A 1 72 ? 12.758 -6.775 -22.652 1.00 95.19 72 LYS A O 1
ATOM 601 N N . LYS A 1 73 ? 11.545 -5.357 -21.399 1.00 94.75 73 LYS A N 1
ATOM 602 C CA . LYS A 1 73 ? 11.116 -4.518 -22.528 1.00 94.75 73 LYS A CA 1
ATOM 603 C C . LYS A 1 73 ? 12.305 -3.831 -23.196 1.00 94.75 73 LYS A C 1
ATOM 605 O O . LYS A 1 73 ? 12.380 -3.832 -24.420 1.00 94.75 73 LYS A O 1
ATOM 610 N N . ALA A 1 74 ? 13.250 -3.310 -22.414 1.00 94.69 74 ALA A N 1
ATOM 611 C CA . ALA A 1 74 ? 14.476 -2.715 -22.935 1.00 94.69 74 ALA A CA 1
ATOM 612 C C . ALA A 1 74 ? 15.312 -3.741 -23.718 1.00 94.69 74 ALA A C 1
ATOM 614 O O . ALA A 1 74 ? 15.673 -3.481 -24.861 1.00 94.69 74 ALA A O 1
ATOM 615 N N . ALA A 1 75 ? 15.553 -4.930 -23.158 1.00 93.94 75 ALA A N 1
ATOM 616 C CA . ALA A 1 75 ? 16.309 -5.993 -23.821 1.00 93.94 75 ALA A CA 1
ATOM 617 C C . ALA A 1 75 ? 15.684 -6.416 -25.162 1.00 93.94 75 ALA A C 1
ATOM 619 O O . ALA A 1 75 ? 16.406 -6.646 -26.127 1.00 93.94 75 ALA A O 1
ATOM 620 N N . LEU A 1 76 ? 14.350 -6.465 -25.256 1.00 93.12 76 LEU A N 1
ATOM 621 C CA . LEU A 1 76 ? 13.649 -6.751 -26.514 1.00 93.12 76 LEU A CA 1
ATOM 622 C C . LEU A 1 76 ? 13.823 -5.649 -27.566 1.00 93.12 76 LEU A C 1
ATOM 624 O O . LEU A 1 76 ? 13.866 -5.956 -28.754 1.00 93.12 76 LEU A O 1
ATOM 628 N N . ILE A 1 77 ? 13.897 -4.385 -27.146 1.00 91.50 77 ILE A N 1
ATOM 629 C CA . ILE A 1 77 ? 14.125 -3.249 -28.048 1.00 91.50 77 ILE A CA 1
ATOM 630 C C . ILE A 1 77 ? 15.582 -3.249 -28.520 1.00 91.50 77 ILE A C 1
ATOM 632 O O . ILE A 1 77 ? 15.833 -3.212 -29.720 1.00 91.50 77 ILE A O 1
ATOM 636 N N . PHE A 1 78 ? 16.539 -3.347 -27.594 1.00 87.31 78 PHE A N 1
ATOM 637 C CA . PHE A 1 78 ? 17.968 -3.265 -27.908 1.00 87.31 78 PHE A CA 1
ATOM 638 C C . PHE A 1 78 ? 18.524 -4.529 -28.575 1.00 87.31 78 PHE A C 1
ATOM 640 O O . PHE A 1 78 ? 19.428 -4.426 -29.393 1.00 87.31 78 PHE A O 1
ATOM 647 N N . GLY A 1 79 ? 17.974 -5.709 -28.280 1.00 82.19 79 GLY A N 1
ATOM 648 C CA . GLY A 1 79 ? 18.361 -6.972 -28.919 1.00 82.19 79 GLY A CA 1
ATOM 649 C C . GLY A 1 79 ? 17.747 -7.197 -30.307 1.00 82.19 79 GLY A C 1
ATOM 650 O O . GLY A 1 79 ? 18.055 -8.199 -30.943 1.00 82.19 79 GLY A O 1
ATOM 651 N N . ARG A 1 80 ? 16.856 -6.304 -30.764 1.00 65.75 80 ARG A N 1
ATOM 652 C CA . ARG A 1 80 ? 16.283 -6.305 -32.124 1.00 65.75 80 ARG A CA 1
ATOM 653 C C . ARG A 1 80 ? 16.862 -5.212 -33.028 1.00 65.75 80 ARG A C 1
ATOM 655 O O . ARG A 1 80 ? 16.442 -5.120 -34.180 1.00 65.75 80 ARG A O 1
ATOM 662 N N . SER A 1 81 ? 17.800 -4.404 -32.536 1.00 55.97 81 SER A N 1
ATOM 663 C CA . SER A 1 81 ? 18.642 -3.587 -33.413 1.00 55.97 81 SER A CA 1
ATOM 664 C C . SER A 1 81 ? 19.576 -4.518 -34.206 1.00 55.97 81 SER A C 1
ATOM 666 O O . SER A 1 81 ? 20.134 -5.423 -33.583 1.00 55.97 81 SER A O 1
ATOM 668 N N . PRO A 1 82 ? 19.700 -4.364 -35.541 1.00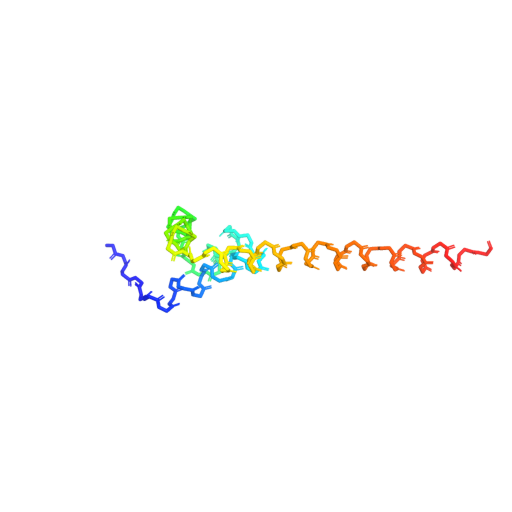 59.97 82 PRO A N 1
ATOM 669 C CA . PRO A 1 82 ? 20.623 -5.160 -36.352 1.00 59.97 82 PRO A CA 1
ATOM 670 C C . PRO A 1 82 ? 22.090 -4.932 -35.970 1.00 59.97 82 PRO A C 1
ATOM 672 O O . PRO A 1 82 ? 22.404 -3.841 -35.437 1.00 59.97 82 PRO A O 1
#

pLDDT: mean 92.02, std 8.58, range [55.97, 97.75]

Sequence (82 aa):
MKKYDEEFKREAVRKIIEGQTVRSVSRELGVSENQLHAWKKMRLEAATDSEKDLIKLKKELREVKMENEILKKAALIFGRSP

Radius of gyration: 17.7 Å; chains: 1; bounding box: 42×22×51 Å

Foldseek 3Di:
DDDDDPVVLVVLLVCVLLPDDLVVSCVVVVNDSVVNVVSNVVPCVPDDPVRVVVSVVSVVVVVVVVVVVVVVVVCVVVVPDD

Secondary structure (DSSP, 8-state):
-PPPPHHHHHHHHHHHHHT--HHHHHHHHT--HHHHHHHHHHHHHT--HHHHHHHHHHHHHHHHHHHHHHHHHHHHHHTT--